Protein AF-E6VE78-F1 (afdb_monomer)

Solvent-accessible surface area (backbone atoms only — not comparable to full-atom values): 6841 Å² total; per-residue (Å²): 135,88,84,80,94,80,78,94,79,88,78,86,76,76,76,81,77,76,84,78,80,78,78,71,78,86,62,83,71,79,82,71,61,43,75,79,31,34,77,51,48,88,80,46,53,75,68,53,50,53,52,48,31,56,54,58,65,67,54,82,49,44,68,65,37,48,55,51,48,53,55,51,42,53,54,34,46,52,57,24,51,78,67,77,40,85,73,83,79,89,79,55,58,65,49,60,84,29,66,84,70,76,120

Sequence (103 aa):
MLCIRLAAHAAVMISLSGLVLSAAPAGAAPWRADEGNTRGWMLMSPQERIAHQARVRGFTDYAACEAYRAGHHALMVQRARERGLDLPGGGRDFCDHLKSRAD

Organism: Rhodopseudomonas palustris (strain DX-1) (NCBI:txid652103)

pLDDT: mean 82.23, std 18.36, range [41.09, 98.5]

Secondary structure (DSSP, 8-state):
--------------------------PPPPP---TTTSTTGGGS-HHHHHHHHHHHHT---HHHHHHHHHHHHHHHHHHHHHTT------S--TTGGGGGG--

Radius of gyration: 28.25 Å; Cα contacts (8 Å, |Δi|>4): 62; chains: 1; bounding box: 44×89×36 Å

Mean predicted aligned error: 12.65 Å

Nearest PDB structures (foldseek):
  8dh9-assembly1_D  TM=5.772E-01  e=9.629E+00  Mus musculus

Foldseek 3Di:
DDDDDDDDDDDPPPPPPDDDPPDDPCDPPPQWDDPQAAFLRVLDDPVRRVVRRVVLSPDLDLVVLVVVRVVSNVVSCVSCVVVVHHGDDDGHHSSPVNPVVPD

Structure (mmCIF, N/CA/C/O backbone):
data_AF-E6VE78-F1
#
_entry.id   AF-E6VE78-F1
#
loop_
_atom_site.group_PDB
_atom_site.id
_atom_site.type_symbol
_atom_site.label_atom_id
_atom_site.label_alt_id
_atom_site.label_comp_id
_atom_site.label_asym_id
_atom_site.label_entity_id
_atom_site.label_seq_id
_atom_site.pdbx_PDB_ins_code
_atom_site.Cartn_x
_atom_site.Cartn_y
_atom_site.Cartn_z
_atom_site.occupancy
_atom_site.B_iso_or_equiv
_atom_site.auth_seq_id
_atom_site.auth_comp_id
_atom_site.auth_asym_id
_atom_site.auth_atom_id
_atom_site.pdbx_PDB_model_num
ATOM 1 N N . MET A 1 1 ? 25.639 78.546 10.653 1.00 41.09 1 MET A N 1
ATOM 2 C CA . MET A 1 1 ? 25.095 79.140 9.413 1.00 41.09 1 MET A CA 1
ATOM 3 C C . MET A 1 1 ? 25.439 78.177 8.288 1.00 41.09 1 MET A C 1
ATOM 5 O O . MET A 1 1 ? 26.597 78.077 7.928 1.00 41.09 1 MET A O 1
ATOM 9 N N . LEU A 1 2 ? 24.606 77.161 8.063 1.00 47.97 2 LEU A N 1
ATOM 10 C CA . LEU A 1 2 ? 23.454 77.197 7.151 1.00 47.97 2 LEU A CA 1
ATOM 11 C C . LEU A 1 2 ? 23.912 77.441 5.709 1.00 47.97 2 LEU A C 1
ATOM 13 O O . LEU A 1 2 ? 24.262 78.566 5.394 1.00 47.97 2 LEU A O 1
ATOM 17 N N . CYS A 1 3 ? 23.900 76.379 4.903 1.00 49.62 3 CYS A N 1
ATOM 18 C CA . CYS A 1 3 ? 23.630 76.358 3.459 1.00 49.62 3 CYS A CA 1
ATOM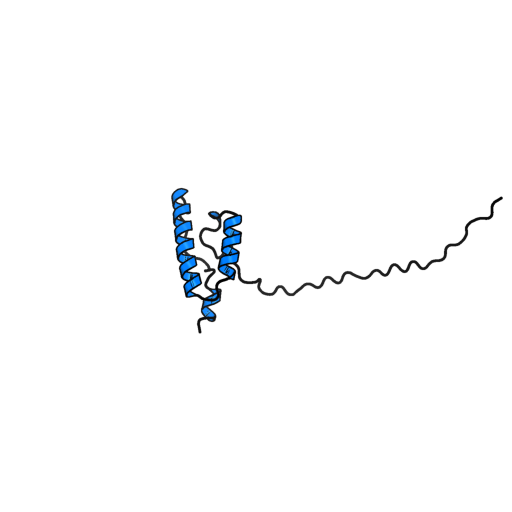 19 C C . CYS A 1 3 ? 23.680 74.875 3.029 1.00 49.62 3 CYS A C 1
ATOM 21 O O . CYS A 1 3 ? 24.713 74.362 2.630 1.00 49.62 3 CYS A O 1
ATOM 23 N N . ILE A 1 4 ? 22.709 74.068 3.459 1.00 50.28 4 ILE A N 1
ATOM 24 C CA . ILE A 1 4 ? 21.465 73.808 2.717 1.00 50.28 4 ILE A CA 1
ATOM 25 C C . ILE A 1 4 ? 21.687 72.718 1.652 1.00 50.28 4 ILE A C 1
ATOM 27 O O . ILE A 1 4 ? 22.373 72.899 0.653 1.00 50.28 4 ILE A O 1
ATOM 31 N N . ARG A 1 5 ? 21.070 71.563 1.922 1.00 55.38 5 ARG A N 1
ATOM 32 C CA . ARG A 1 5 ? 20.912 70.415 1.028 1.00 55.38 5 ARG A CA 1
ATOM 33 C C . ARG A 1 5 ? 19.944 70.765 -0.110 1.00 55.38 5 ARG A C 1
ATOM 35 O O . ARG A 1 5 ? 18.769 70.937 0.178 1.00 55.38 5 ARG A O 1
ATOM 42 N N . LEU A 1 6 ? 20.394 70.789 -1.362 1.00 50.03 6 LEU A N 1
ATOM 43 C CA . LEU A 1 6 ? 19.597 70.682 -2.604 1.00 50.03 6 LEU A CA 1
ATOM 44 C C . LEU A 1 6 ? 20.579 70.205 -3.693 1.00 50.03 6 LEU A C 1
ATOM 46 O O . LEU A 1 6 ? 21.699 70.691 -3.718 1.00 50.03 6 LEU A O 1
ATOM 50 N N . ALA A 1 7 ? 20.334 69.280 -4.614 1.00 47.53 7 ALA A N 1
ATOM 51 C CA . ALA A 1 7 ? 19.160 68.561 -5.088 1.00 47.53 7 ALA A CA 1
ATOM 52 C C . ALA A 1 7 ? 19.707 67.262 -5.738 1.00 47.53 7 ALA A C 1
ATOM 54 O O . ALA A 1 7 ? 20.686 67.311 -6.473 1.00 47.53 7 ALA A O 1
ATOM 55 N N . ALA A 1 8 ? 19.274 66.050 -5.394 1.00 51.47 8 ALA A N 1
ATOM 56 C CA . ALA A 1 8 ? 17.974 65.474 -5.736 1.00 51.47 8 ALA A CA 1
ATOM 57 C C . ALA A 1 8 ? 17.698 65.378 -7.249 1.00 51.47 8 ALA A C 1
ATOM 59 O O . ALA A 1 8 ? 16.709 65.935 -7.683 1.00 51.47 8 ALA A O 1
ATOM 60 N N . HIS A 1 9 ? 18.505 64.650 -8.032 1.00 43.81 9 HIS A N 1
ATOM 61 C CA . HIS A 1 9 ? 18.065 64.077 -9.321 1.00 43.81 9 HIS A CA 1
ATOM 62 C C . HIS A 1 9 ? 18.773 62.721 -9.510 1.00 43.81 9 HIS A C 1
ATOM 64 O O . HIS A 1 9 ? 19.975 62.663 -9.726 1.00 43.81 9 HIS A O 1
ATOM 70 N N . ALA A 1 10 ? 18.146 61.620 -9.096 1.00 51.59 10 ALA A N 1
ATOM 71 C CA . ALA A 1 10 ? 17.178 60.846 -9.881 1.00 51.59 10 ALA A CA 1
ATOM 72 C C . ALA A 1 10 ? 17.878 59.847 -10.813 1.00 51.59 10 ALA A C 1
ATOM 74 O O . ALA A 1 10 ? 18.188 60.171 -11.949 1.00 51.59 10 ALA A O 1
ATOM 75 N N . ALA A 1 11 ? 18.090 58.628 -10.313 1.00 54.47 11 ALA A N 1
ATOM 76 C CA . ALA A 1 11 ? 18.050 57.402 -11.113 1.00 54.47 11 ALA A CA 1
ATOM 77 C C . ALA A 1 11 ? 18.128 56.176 -10.187 1.00 54.47 11 ALA A C 1
ATOM 79 O O . ALA A 1 11 ? 19.011 55.332 -10.320 1.00 54.47 11 ALA A O 1
ATOM 80 N N . VAL A 1 12 ? 17.202 56.051 -9.226 1.00 56.47 12 VAL A N 1
ATOM 81 C CA . VAL A 1 12 ? 16.913 54.715 -8.683 1.00 56.47 12 VAL A CA 1
ATOM 82 C C . VAL A 1 12 ? 1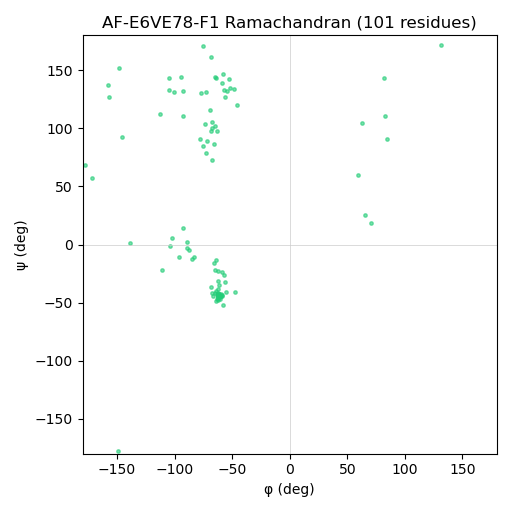6.081 54.020 -9.755 1.00 56.47 12 VAL A C 1
ATOM 84 O O . VAL A 1 12 ? 14.856 54.106 -9.772 1.00 56.47 12 VAL A O 1
ATOM 87 N N . MET A 1 13 ? 16.775 53.425 -10.723 1.00 60.28 13 MET A N 1
ATOM 88 C CA . MET A 1 13 ? 16.201 52.528 -11.719 1.00 60.28 13 MET A CA 1
ATOM 89 C C . MET A 1 13 ? 15.708 51.284 -10.980 1.00 60.28 13 MET A C 1
ATOM 91 O O . MET A 1 13 ? 16.436 50.309 -10.811 1.00 60.28 13 MET A O 1
ATOM 95 N N . ILE A 1 14 ? 14.476 51.345 -10.473 1.00 61.50 14 ILE A N 1
ATOM 96 C CA . ILE A 1 14 ? 13.759 50.170 -9.986 1.00 61.50 14 ILE A CA 1
ATOM 97 C C . ILE A 1 14 ? 13.377 49.376 -11.234 1.00 61.50 14 ILE A C 1
ATOM 99 O O . ILE A 1 14 ? 12.328 49.594 -11.837 1.00 61.50 14 ILE A O 1
ATOM 103 N N . SER A 1 15 ? 14.276 48.489 -11.657 1.00 61.00 15 SER A N 1
ATOM 104 C CA . SER A 1 15 ? 13.989 47.478 -12.668 1.00 61.00 15 SER A CA 1
ATOM 105 C C . SER A 1 15 ? 12.916 46.549 -12.109 1.00 61.00 15 SER A C 1
ATOM 107 O O . SER A 1 15 ? 13.199 45.652 -11.316 1.00 61.00 15 SER A O 1
ATOM 109 N N . LEU A 1 16 ? 11.665 46.799 -12.492 1.00 61.69 16 LEU A N 1
ATOM 110 C CA . LEU A 1 16 ? 10.535 45.927 -12.209 1.00 61.69 16 LEU A CA 1
ATOM 111 C C . LEU A 1 16 ? 10.665 44.684 -13.103 1.00 61.69 16 LEU A C 1
ATOM 113 O O . LEU A 1 16 ? 10.053 44.590 -14.164 1.00 61.69 16 LEU A O 1
ATOM 117 N N . SER A 1 17 ? 11.531 43.752 -12.708 1.00 63.97 17 SER A N 1
ATOM 118 C CA . SER A 1 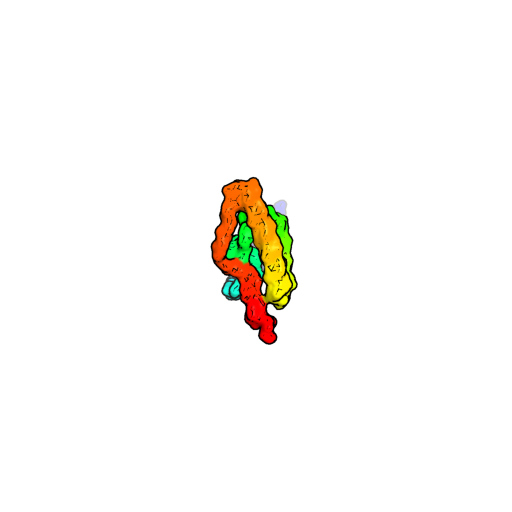17 ? 11.637 42.446 -13.353 1.00 63.97 17 SER A CA 1
ATOM 119 C C . SER A 1 17 ? 10.325 41.697 -13.127 1.00 63.97 17 SER A C 1
ATOM 121 O O . SER A 1 17 ? 10.052 41.217 -12.027 1.00 63.97 17 SER A O 1
ATOM 123 N N . GLY A 1 18 ? 9.484 41.663 -14.161 1.00 59.22 18 GLY A N 1
ATOM 124 C CA . GLY A 1 18 ? 8.205 40.968 -14.152 1.00 59.22 18 GLY A CA 1
ATOM 125 C C . GLY A 1 18 ? 8.383 39.492 -13.806 1.00 59.22 18 GLY A C 1
ATOM 126 O O . GLY A 1 18 ? 9.174 38.784 -14.428 1.00 59.22 18 GLY A O 1
ATOM 127 N N . LEU A 1 19 ? 7.636 39.031 -12.804 1.00 66.81 19 LEU A N 1
ATOM 128 C CA . LEU A 1 19 ? 7.525 37.620 -12.466 1.00 66.81 19 LEU A CA 1
ATOM 129 C C . LEU A 1 19 ? 6.766 36.911 -13.596 1.00 66.81 19 LEU A C 1
ATOM 131 O O . LEU A 1 19 ? 5.539 36.954 -13.657 1.00 66.81 19 LEU A O 1
ATOM 135 N N . VAL A 1 20 ? 7.500 36.280 -14.510 1.00 68.62 20 VAL A N 1
ATOM 136 C CA . VAL A 1 20 ? 6.918 35.401 -15.527 1.00 68.62 20 VAL A CA 1
ATOM 137 C C . VAL A 1 20 ? 6.506 34.105 -14.831 1.00 68.62 20 VAL A C 1
ATOM 139 O O . VAL A 1 20 ? 7.346 33.277 -14.482 1.00 68.62 20 VAL A O 1
ATOM 142 N N . LEU A 1 21 ? 5.205 33.941 -14.583 1.00 63.00 21 LEU A N 1
ATOM 143 C CA . LEU A 1 21 ? 4.647 32.705 -14.045 1.00 63.00 21 LEU A CA 1
ATOM 144 C C . LEU A 1 21 ? 4.552 31.676 -15.179 1.00 63.00 21 LEU A C 1
ATOM 146 O O . LEU A 1 21 ? 3.559 31.614 -15.902 1.00 63.00 21 LEU A O 1
ATOM 150 N N . SER A 1 22 ? 5.602 30.878 -15.356 1.00 63.84 22 SER A N 1
ATOM 151 C CA . SER A 1 22 ? 5.572 29.724 -16.255 1.00 63.84 22 SER A CA 1
ATOM 152 C C . SER A 1 22 ? 4.615 28.672 -15.691 1.00 63.84 22 SER A C 1
ATOM 154 O O . SER A 1 22 ? 4.965 27.931 -14.772 1.00 63.84 22 SER A O 1
ATOM 156 N N . ALA A 1 23 ? 3.395 28.603 -16.225 1.00 63.97 23 ALA A N 1
ATOM 157 C CA . ALA A 1 23 ? 2.491 27.488 -15.975 1.00 63.97 23 ALA A CA 1
ATOM 158 C C . ALA A 1 23 ? 3.081 26.235 -16.638 1.00 63.97 23 ALA A C 1
ATOM 160 O O . ALA A 1 23 ? 3.077 26.108 -17.863 1.00 63.97 23 ALA A O 1
ATOM 161 N N . ALA A 1 24 ? 3.636 25.323 -15.837 1.00 61.06 24 ALA A N 1
ATOM 162 C CA . ALA A 1 24 ? 4.025 24.012 -16.337 1.00 61.06 24 ALA A CA 1
ATOM 163 C C . ALA A 1 24 ? 2.779 23.306 -16.907 1.00 61.06 24 ALA A C 1
ATOM 165 O O . ALA A 1 24 ? 1.707 23.398 -16.298 1.00 61.06 24 ALA A O 1
ATOM 166 N N . PRO A 1 25 ? 2.884 22.607 -18.053 1.00 55.00 25 PRO A N 1
ATOM 167 C CA . PRO A 1 25 ? 1.770 21.825 -18.560 1.00 55.00 25 PRO A CA 1
ATOM 168 C C . PRO A 1 25 ? 1.364 20.814 -17.488 1.00 55.00 25 PRO A C 1
ATOM 170 O O . PRO A 1 25 ? 2.218 20.133 -16.914 1.00 55.00 25 PRO A O 1
ATOM 173 N N . ALA A 1 26 ? 0.062 20.719 -17.214 1.00 57.16 26 ALA A N 1
ATOM 174 C CA . ALA A 1 26 ? -0.510 19.678 -16.373 1.00 57.16 26 ALA A CA 1
ATOM 175 C C . ALA A 1 26 ? -0.378 18.326 -17.096 1.00 57.16 26 ALA A C 1
ATOM 177 O O . ALA A 1 26 ? -1.340 17.788 -17.638 1.00 57.16 26 ALA A O 1
ATOM 178 N N . GLY A 1 27 ? 0.845 17.796 -17.163 1.00 55.31 27 GLY A N 1
ATOM 179 C CA . GLY A 1 27 ? 1.083 16.406 -17.511 1.00 55.31 27 GLY A CA 1
ATOM 180 C C . GLY A 1 27 ? 0.339 15.521 -16.517 1.00 55.31 27 GLY A C 1
ATOM 181 O O . GLY A 1 27 ? 0.183 15.896 -15.350 1.00 55.31 27 GLY A O 1
ATOM 182 N N . ALA A 1 28 ? -0.145 14.366 -16.980 1.00 61.91 28 ALA A N 1
ATOM 183 C CA . ALA A 1 28 ? -0.779 13.381 -16.114 1.00 61.91 28 ALA A CA 1
ATOM 184 C C . ALA A 1 28 ? 0.086 13.191 -14.861 1.00 61.91 28 ALA A C 1
ATOM 186 O O . ALA A 1 28 ? 1.272 12.868 -14.963 1.00 61.91 28 ALA A O 1
ATOM 187 N N . ALA A 1 29 ? -0.488 13.477 -13.689 1.00 65.12 29 ALA A N 1
ATOM 188 C CA . ALA A 1 29 ? 0.243 13.374 -12.436 1.00 65.12 29 ALA A CA 1
ATOM 189 C C . ALA A 1 29 ? 0.871 11.972 -12.336 1.00 65.12 29 ALA A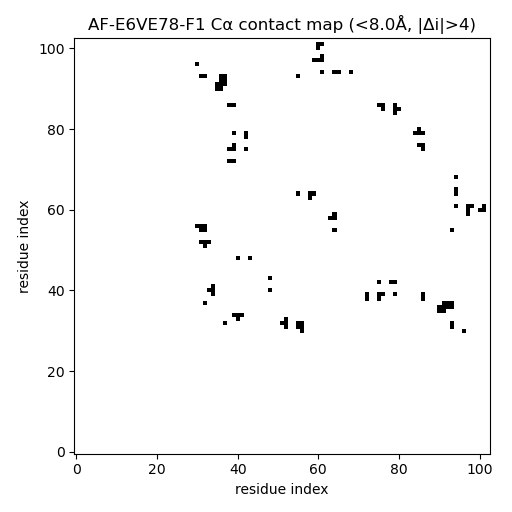 C 1
ATOM 191 O O . ALA A 1 29 ? 0.219 11.002 -12.739 1.00 65.12 29 ALA A O 1
ATOM 192 N N . PRO A 1 30 ? 2.098 11.840 -11.795 1.00 78.88 30 PRO A N 1
ATOM 193 C CA . PRO A 1 30 ? 2.717 10.537 -11.607 1.00 78.88 30 PRO A CA 1
ATOM 194 C C . PRO A 1 30 ? 1.739 9.572 -10.936 1.00 78.88 30 PRO A C 1
ATOM 196 O O . PRO A 1 30 ? 1.066 9.941 -9.963 1.00 78.88 30 PRO A O 1
ATOM 199 N N . TRP A 1 31 ? 1.641 8.355 -11.478 1.00 85.50 31 TRP A N 1
ATOM 200 C CA . TRP A 1 31 ? 0.743 7.332 -10.954 1.00 85.50 31 TRP A CA 1
ATOM 201 C C . TRP A 1 31 ? 0.960 7.145 -9.445 1.00 85.50 31 TRP A C 1
ATOM 203 O O . TRP A 1 31 ? 2.096 7.095 -8.963 1.00 85.50 31 TRP A O 1
ATOM 213 N N . ARG A 1 32 ? -0.133 7.081 -8.679 1.00 90.94 32 ARG A N 1
ATOM 214 C CA . ARG A 1 32 ? -0.096 7.002 -7.214 1.00 90.94 32 ARG A CA 1
ATOM 215 C C . ARG A 1 32 ? -1.278 6.210 -6.675 1.00 90.94 32 ARG A C 1
ATOM 217 O O . ARG A 1 32 ? -2.356 6.237 -7.261 1.00 90.94 32 ARG A O 1
ATOM 224 N N . ALA A 1 33 ? -1.079 5.582 -5.522 1.00 94.94 33 ALA A N 1
ATOM 225 C CA . ALA A 1 33 ? -2.178 5.092 -4.704 1.00 94.94 33 ALA A CA 1
ATOM 226 C C . ALA A 1 33 ? -2.912 6.270 -4.033 1.00 94.94 33 ALA A C 1
ATOM 228 O O . ALA A 1 33 ? -2.282 7.159 -3.450 1.00 94.94 33 ALA A O 1
ATOM 229 N N . ASP A 1 34 ? -4.233 6.287 -4.126 1.00 95.19 34 ASP A N 1
ATOM 230 C CA . ASP A 1 34 ? -5.132 7.218 -3.454 1.00 95.19 34 ASP A CA 1
ATOM 231 C C . ASP A 1 34 ? -6.484 6.556 -3.147 1.00 95.19 34 ASP A C 1
ATOM 233 O O . ASP A 1 34 ? -6.703 5.372 -3.408 1.00 95.19 34 ASP A O 1
ATOM 237 N N . GLU A 1 35 ? -7.403 7.324 -2.571 1.00 93.94 35 GLU A N 1
ATOM 238 C CA . GLU A 1 35 ? -8.748 6.860 -2.224 1.00 93.94 35 GLU A CA 1
ATOM 239 C C . GLU A 1 35 ? -9.545 6.299 -3.407 1.00 93.94 35 GLU A C 1
ATOM 241 O O . GLU A 1 35 ? -10.404 5.441 -3.215 1.00 93.94 35 GLU A O 1
ATOM 246 N N . GLY A 1 36 ? -9.245 6.736 -4.632 1.00 92.81 36 GLY A N 1
ATOM 247 C CA . GLY A 1 36 ? -9.950 6.330 -5.840 1.00 92.81 36 GLY A CA 1
ATOM 248 C C . GLY A 1 36 ? -9.402 5.064 -6.498 1.00 92.81 36 GLY A C 1
ATOM 249 O O . GLY A 1 36 ? -9.964 4.642 -7.511 1.00 92.81 36 GLY A O 1
ATOM 250 N N . ASN A 1 37 ? -8.301 4.492 -6.001 1.00 94.44 37 ASN A N 1
ATOM 251 C CA . ASN A 1 37 ? -7.750 3.217 -6.483 1.00 94.44 37 ASN A CA 1
ATOM 252 C C . ASN A 1 37 ? -7.252 2.282 -5.363 1.00 94.44 37 ASN A C 1
ATOM 254 O O . ASN A 1 37 ? -6.774 1.185 -5.646 1.00 94.44 37 ASN A O 1
ATOM 258 N N . THR A 1 38 ? -7.384 2.682 -4.095 1.00 95.56 38 THR A N 1
ATOM 259 C CA . THR A 1 38 ? -6.980 1.884 -2.933 1.00 95.56 38 THR A CA 1
ATOM 260 C C . THR A 1 38 ? -8.192 1.460 -2.117 1.00 95.56 38 THR A C 1
ATOM 262 O O . THR A 1 38 ? -8.848 2.261 -1.447 1.00 95.56 38 THR A O 1
ATOM 265 N N . ARG A 1 39 ? -8.463 0.153 -2.114 1.00 93.69 39 ARG A N 1
ATOM 266 C CA . ARG A 1 39 ? -9.473 -0.469 -1.246 1.00 93.69 39 ARG A CA 1
ATOM 267 C C . ARG A 1 39 ? -9.209 -0.119 0.213 1.00 93.69 39 ARG A C 1
ATOM 269 O O . ARG A 1 39 ? -8.095 -0.310 0.686 1.00 93.69 39 ARG A O 1
ATOM 276 N N . GLY A 1 40 ? -10.242 0.313 0.933 1.00 94.75 40 GLY A N 1
ATOM 277 C CA . GLY A 1 40 ? -10.150 0.546 2.375 1.00 94.75 40 GLY A CA 1
ATOM 278 C C . GLY A 1 40 ? -9.304 1.752 2.773 1.00 94.75 40 GLY A C 1
ATOM 279 O O . GLY A 1 40 ? -8.929 1.850 3.933 1.00 94.75 40 GLY A O 1
ATOM 280 N N . TRP A 1 41 ? -9.040 2.698 1.866 1.00 96.38 41 TRP A N 1
ATOM 281 C CA . TRP A 1 41 ? -8.250 3.903 2.155 1.00 96.38 41 TRP A CA 1
ATOM 282 C C . TRP A 1 41 ? -8.667 4.639 3.442 1.00 96.38 41 TRP A C 1
ATOM 284 O O . TRP A 1 41 ? -7.830 5.070 4.239 1.00 96.38 41 TRP A O 1
ATOM 294 N N . MET A 1 42 ? -9.977 4.739 3.689 1.00 95.19 42 MET A N 1
ATOM 295 C CA . MET A 1 42 ? -10.544 5.358 4.894 1.00 95.19 42 MET A CA 1
ATOM 296 C C . MET A 1 42 ? -10.202 4.605 6.196 1.00 95.19 42 MET A C 1
ATOM 298 O O . MET A 1 42 ? -10.208 5.201 7.269 1.00 95.19 42 MET A O 1
ATOM 302 N N . LEU A 1 43 ? -9.864 3.318 6.110 1.00 97.06 43 LEU A N 1
ATOM 303 C CA . LEU A 1 43 ? -9.494 2.453 7.237 1.00 97.06 43 LEU A CA 1
ATOM 304 C C . LEU A 1 43 ? -7.987 2.481 7.548 1.00 97.06 43 LEU A C 1
ATOM 306 O O . LEU A 1 43 ? -7.543 1.829 8.496 1.00 97.06 43 LEU A O 1
ATOM 310 N N . MET A 1 44 ? -7.201 3.215 6.758 1.00 97.88 44 MET A N 1
ATOM 311 C CA . MET A 1 44 ? -5.767 3.408 6.962 1.00 97.88 44 MET A CA 1
ATOM 312 C C . MET A 1 44 ? -5.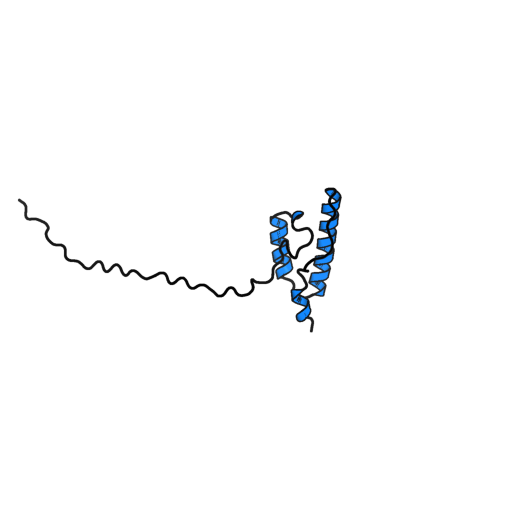491 4.692 7.741 1.00 97.88 44 MET A C 1
ATOM 314 O O . MET A 1 44 ? -6.145 5.717 7.519 1.00 97.88 44 MET A O 1
ATOM 318 N N . SER A 1 45 ? -4.473 4.662 8.597 1.00 98.31 45 SER A N 1
ATOM 319 C CA . SER A 1 45 ? -3.943 5.875 9.218 1.00 98.31 45 SER A CA 1
ATOM 320 C C . SER A 1 45 ? -3.238 6.771 8.185 1.00 98.31 45 SER A C 1
ATOM 322 O O . SER A 1 45 ? -2.831 6.300 7.116 1.00 98.31 45 SER A O 1
ATOM 324 N N . PRO A 1 46 ? -3.030 8.066 8.480 1.00 98.19 46 PRO A N 1
ATOM 325 C CA . PRO A 1 46 ? -2.245 8.943 7.611 1.00 98.19 46 PRO A CA 1
ATOM 326 C C . PRO A 1 46 ? -0.834 8.406 7.328 1.00 98.19 46 PRO A C 1
ATOM 328 O O . PRO A 1 46 ? -0.373 8.454 6.190 1.00 98.19 46 PRO A O 1
ATOM 331 N N . GLN A 1 47 ? -0.163 7.843 8.335 1.00 98.50 47 GLN A N 1
ATOM 332 C CA . GLN A 1 47 ? 1.180 7.278 8.190 1.00 98.50 47 GLN A CA 1
ATOM 333 C C . GLN A 1 47 ? 1.170 6.023 7.308 1.00 98.50 47 GLN A C 1
ATOM 335 O O . GLN A 1 47 ? 2.026 5.873 6.436 1.00 98.50 47 GLN A O 1
ATOM 340 N N . GLU A 1 48 ? 0.172 5.152 7.475 1.00 98.44 48 GLU A N 1
ATOM 341 C CA . GLU A 1 48 ? -0.001 3.967 6.629 1.00 98.44 48 GLU A CA 1
ATOM 342 C C . GLU A 1 48 ? -0.251 4.345 5.169 1.00 98.44 48 GLU A C 1
ATOM 344 O O . GLU A 1 48 ? 0.281 3.696 4.273 1.00 98.44 48 GLU A O 1
ATOM 349 N N . ARG A 1 49 ? -1.009 5.417 4.908 1.00 98.12 49 ARG A N 1
ATOM 350 C CA . ARG A 1 49 ? -1.242 5.918 3.544 1.00 98.12 49 ARG A CA 1
ATOM 351 C C . ARG A 1 49 ? 0.055 6.356 2.872 1.00 98.12 49 ARG A C 1
ATOM 353 O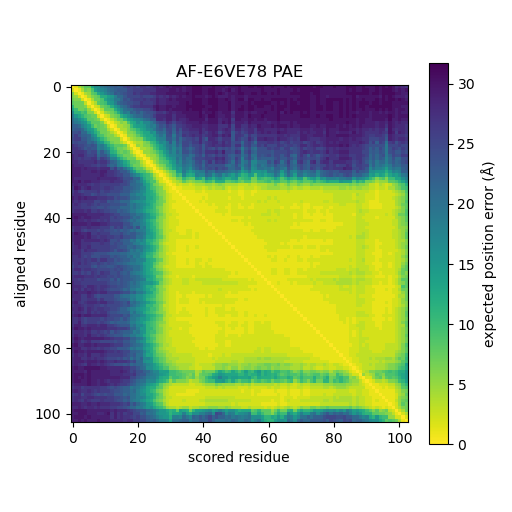 O . ARG A 1 49 ? 0.280 6.004 1.718 1.00 98.12 49 ARG A O 1
ATOM 360 N N . ILE A 1 50 ? 0.929 7.060 3.593 1.00 97.50 50 ILE A N 1
ATOM 361 C CA . ILE A 1 50 ? 2.244 7.473 3.077 1.00 97.50 50 ILE A CA 1
ATOM 362 C C . ILE A 1 50 ? 3.097 6.240 2.751 1.00 97.50 50 ILE A C 1
ATOM 364 O O . ILE A 1 50 ? 3.650 6.142 1.654 1.00 97.50 50 ILE A O 1
ATOM 368 N N . ALA A 1 51 ? 3.169 5.276 3.674 1.00 98.19 51 ALA A N 1
ATOM 369 C CA . ALA A 1 51 ? 3.930 4.045 3.474 1.00 98.19 51 ALA A CA 1
ATOM 370 C C . ALA A 1 51 ? 3.384 3.215 2.300 1.00 98.19 51 ALA A C 1
ATOM 372 O O . ALA A 1 51 ? 4.153 2.722 1.475 1.00 98.19 51 ALA A O 1
ATOM 373 N N . HIS A 1 52 ? 2.061 3.108 2.180 1.00 97.88 52 HIS A N 1
ATOM 374 C CA . HIS A 1 52 ? 1.397 2.427 1.076 1.00 97.88 52 HIS A CA 1
ATOM 375 C C . HIS A 1 52 ? 1.693 3.103 -0.264 1.00 97.88 52 HIS A C 1
ATOM 377 O O . HIS A 1 52 ? 2.080 2.432 -1.214 1.00 97.88 52 HIS A O 1
ATOM 383 N N . GLN A 1 53 ? 1.607 4.433 -0.339 1.00 97.19 53 GLN A N 1
ATOM 384 C CA . GLN A 1 53 ? 1.969 5.185 -1.541 1.00 97.19 53 GLN A CA 1
ATOM 385 C C . GLN A 1 53 ? 3.428 4.965 -1.948 1.00 97.19 53 GLN A C 1
ATOM 387 O O . GLN A 1 53 ? 3.704 4.752 -3.128 1.00 97.19 53 GLN A O 1
ATOM 392 N N . ALA A 1 54 ? 4.356 5.003 -0.989 1.00 96.12 54 ALA A N 1
ATOM 393 C CA . ALA A 1 54 ? 5.767 4.731 -1.245 1.00 96.12 54 ALA A CA 1
ATOM 394 C C . ALA A 1 54 ? 5.977 3.296 -1.752 1.00 96.12 54 ALA A C 1
ATOM 396 O O . ALA A 1 54 ? 6.686 3.091 -2.736 1.00 96.12 54 ALA A O 1
ATOM 397 N N . ARG A 1 55 ? 5.307 2.315 -1.133 1.00 97.00 55 ARG A N 1
ATOM 398 C CA . ARG A 1 55 ? 5.367 0.911 -1.548 1.00 97.00 55 ARG A CA 1
ATOM 399 C C . ARG A 1 55 ? 4.815 0.710 -2.957 1.00 97.00 55 ARG A C 1
ATOM 401 O O . ARG A 1 55 ? 5.473 0.064 -3.761 1.00 97.00 55 ARG A O 1
ATOM 408 N N . VAL A 1 56 ? 3.653 1.289 -3.264 1.00 95.81 56 VAL A N 1
ATOM 409 C CA . VAL A 1 56 ? 2.999 1.157 -4.574 1.00 95.81 56 VAL A CA 1
ATOM 410 C C . VAL A 1 56 ? 3.845 1.766 -5.691 1.00 95.81 56 VAL A C 1
ATOM 412 O O . VAL A 1 56 ? 4.014 1.134 -6.728 1.00 95.81 56 VAL A O 1
ATOM 415 N N . ARG A 1 57 ? 4.444 2.945 -5.472 1.00 93.94 57 ARG A N 1
ATOM 416 C CA . ARG A 1 57 ? 5.358 3.577 -6.446 1.00 93.94 57 ARG A CA 1
ATOM 417 C C . ARG A 1 57 ? 6.610 2.746 -6.739 1.00 93.94 57 ARG A C 1
ATOM 419 O O . ARG A 1 57 ? 7.236 2.960 -7.769 1.00 93.94 57 ARG A O 1
ATOM 426 N N . GLY A 1 58 ? 6.992 1.852 -5.827 1.00 93.44 58 GLY A N 1
ATOM 427 C CA . GLY A 1 58 ? 8.170 1.002 -5.970 1.00 93.44 58 GLY A CA 1
ATOM 428 C C . GLY A 1 58 ? 7.947 -0.261 -6.803 1.00 93.44 58 GLY A C 1
ATOM 429 O O . GLY A 1 58 ? 8.926 -0.930 -7.123 1.00 93.44 58 GLY A O 1
ATOM 430 N N . PHE A 1 59 ? 6.705 -0.620 -7.148 1.00 95.31 59 PHE A N 1
ATOM 431 C CA . PHE A 1 59 ? 6.465 -1.802 -7.975 1.00 95.31 59 PHE A CA 1
ATOM 432 C C . PHE A 1 59 ? 6.768 -1.527 -9.447 1.00 95.31 59 PHE A C 1
ATOM 434 O O . PHE A 1 59 ? 6.272 -0.573 -10.043 1.00 95.31 59 PHE A O 1
ATOM 441 N N . THR A 1 60 ? 7.551 -2.421 -10.040 1.00 94.00 60 THR A N 1
ATOM 442 C CA . THR A 1 60 ? 7.797 -2.491 -11.486 1.00 94.00 60 THR A CA 1
ATOM 443 C C . THR A 1 60 ? 7.162 -3.725 -12.117 1.00 94.00 60 THR A C 1
ATOM 445 O O . THR A 1 60 ? 6.904 -3.723 -13.315 1.00 94.00 60 THR A O 1
ATOM 448 N N . ASP A 1 61 ? 6.890 -4.748 -11.305 1.00 94.38 61 ASP A N 1
ATOM 449 C CA . ASP A 1 61 ? 6.306 -6.022 -11.705 1.00 94.38 61 ASP A CA 1
ATOM 450 C C . ASP A 1 61 ? 4.830 -6.110 -11.295 1.00 94.38 61 ASP A C 1
ATOM 452 O O . ASP A 1 61 ? 4.457 -5.800 -10.156 1.00 94.38 61 ASP A O 1
ATOM 456 N N . TYR A 1 62 ? 3.989 -6.545 -12.235 1.00 95.62 62 TYR A N 1
ATOM 457 C CA . TYR A 1 62 ? 2.548 -6.651 -12.027 1.00 95.62 62 TYR A CA 1
ATOM 458 C C . TYR A 1 62 ? 2.205 -7.731 -10.996 1.00 95.62 62 TYR A C 1
ATOM 460 O O . TYR A 1 62 ? 1.413 -7.473 -10.090 1.00 95.62 62 TYR A O 1
ATOM 468 N N . ALA A 1 63 ? 2.834 -8.907 -11.069 1.00 96.00 63 ALA A N 1
ATOM 469 C CA . ALA A 1 63 ? 2.519 -10.020 -10.174 1.00 96.00 63 ALA A CA 1
ATOM 470 C C . ALA A 1 63 ? 2.857 -9.694 -8.707 1.00 96.00 63 ALA A C 1
ATOM 472 O O . ALA A 1 63 ? 2.061 -9.958 -7.802 1.00 96.00 63 ALA A O 1
ATOM 473 N N . ALA A 1 64 ? 3.996 -9.046 -8.461 1.00 97.06 64 ALA A N 1
ATOM 474 C CA . ALA A 1 64 ? 4.396 -8.568 -7.144 1.00 97.06 64 ALA A CA 1
ATOM 475 C C . ALA A 1 64 ? 3.447 -7.483 -6.609 1.00 97.06 64 ALA A C 1
ATOM 477 O O . ALA A 1 64 ? 3.108 -7.494 -5.419 1.00 97.06 64 ALA A O 1
ATOM 478 N N . CYS A 1 65 ? 2.993 -6.566 -7.472 1.00 97.44 65 CYS A N 1
ATOM 479 C CA . CYS A 1 65 ? 1.990 -5.567 -7.106 1.00 97.44 65 CYS A C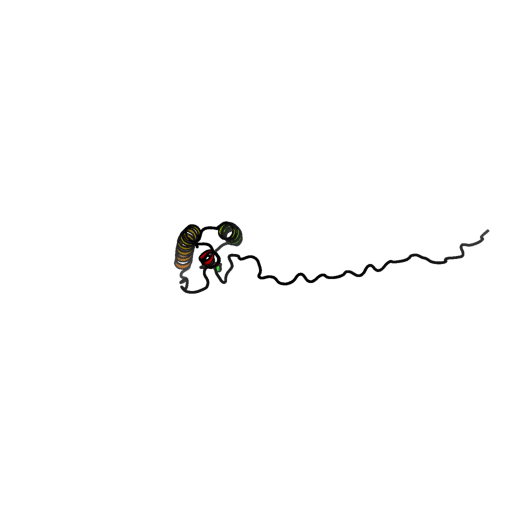A 1
ATOM 480 C C . CYS A 1 65 ? 0.664 -6.234 -6.712 1.00 97.44 65 CYS A C 1
ATOM 482 O O . CYS A 1 65 ? 0.101 -5.917 -5.663 1.00 97.44 65 CYS A O 1
ATOM 484 N N . GLU A 1 66 ? 0.195 -7.200 -7.502 1.00 96.69 66 GLU A N 1
ATOM 485 C CA . GLU A 1 66 ? -1.046 -7.940 -7.263 1.00 96.69 66 GLU A CA 1
ATOM 486 C C . GLU A 1 66 ? -1.015 -8.736 -5.956 1.00 96.69 66 GLU A C 1
ATOM 488 O O . GLU A 1 66 ? -1.969 -8.690 -5.176 1.00 96.69 66 GLU A O 1
ATOM 493 N N . ALA A 1 67 ? 0.098 -9.412 -5.663 1.00 97.69 67 ALA A N 1
ATOM 494 C CA . ALA A 1 67 ? 0.274 -10.124 -4.401 1.00 97.69 67 ALA A CA 1
ATOM 495 C C . ALA A 1 67 ? 0.195 -9.166 -3.199 1.00 97.69 67 ALA A C 1
ATOM 497 O O . ALA A 1 67 ? -0.500 -9.436 -2.214 1.00 97.69 67 ALA A O 1
ATOM 498 N N . TYR A 1 68 ? 0.853 -8.006 -3.297 1.00 98.06 68 TYR A N 1
ATOM 499 C CA . TYR A 1 68 ? 0.771 -6.967 -2.272 1.00 98.06 68 TYR A CA 1
ATOM 500 C C . TYR A 1 68 ? -0.651 -6.423 -2.117 1.00 98.06 68 TYR A C 1
ATOM 502 O O . TYR A 1 68 ? -1.144 -6.270 -0.998 1.00 98.06 68 TYR A O 1
ATOM 510 N N . ARG A 1 69 ? -1.331 -6.164 -3.232 1.00 97.06 69 ARG A N 1
ATOM 511 C CA . ARG A 1 69 ? -2.706 -5.679 -3.261 1.00 97.06 69 ARG A CA 1
ATOM 512 C C . ARG A 1 69 ? -3.677 -6.647 -2.605 1.00 97.06 69 ARG A C 1
ATOM 514 O O . ARG A 1 69 ? -4.501 -6.205 -1.807 1.00 97.06 69 ARG A O 1
ATOM 521 N N . ALA A 1 70 ? -3.577 -7.940 -2.901 1.00 96.56 70 ALA A N 1
ATOM 522 C CA . ALA A 1 70 ? -4.427 -8.961 -2.301 1.00 96.56 70 ALA A CA 1
ATOM 523 C C . ALA A 1 70 ? -4.252 -9.003 -0.774 1.00 96.56 70 ALA A C 1
ATOM 525 O O . ALA A 1 70 ? -5.241 -8.954 -0.038 1.00 96.56 70 ALA A O 1
ATOM 526 N N . GLY A 1 71 ? -3.003 -8.992 -0.291 1.00 97.31 71 GLY A N 1
ATOM 527 C CA . GLY A 1 71 ? -2.707 -8.933 1.144 1.00 97.31 71 GLY A CA 1
ATOM 528 C C . GLY A 1 71 ? -3.220 -7.649 1.804 1.00 97.31 71 GLY A C 1
ATOM 529 O O . GLY A 1 71 ? -3.860 -7.694 2.855 1.00 97.31 71 GLY A O 1
ATOM 530 N N . HIS A 1 72 ? -3.013 -6.500 1.156 1.00 97.44 72 HIS A N 1
ATOM 531 C CA . HIS A 1 72 ? -3.530 -5.220 1.633 1.00 97.44 72 HIS A CA 1
ATOM 532 C C . HIS A 1 72 ? -5.065 -5.212 1.691 1.00 97.44 72 HIS A C 1
ATOM 534 O O . HIS A 1 72 ? -5.649 -4.757 2.672 1.00 97.44 72 HIS A O 1
ATOM 540 N N . HIS A 1 73 ? -5.740 -5.751 0.672 1.00 96.06 73 HIS A N 1
ATOM 541 C CA . HIS A 1 73 ? -7.196 -5.850 0.650 1.00 96.06 73 HIS A CA 1
ATOM 542 C C . HIS A 1 73 ? -7.726 -6.729 1.787 1.00 96.06 73 HIS A C 1
ATOM 544 O O . HIS A 1 73 ? -8.662 -6.315 2.467 1.00 96.06 73 HIS A O 1
ATOM 550 N N . ALA A 1 74 ? -7.108 -7.885 2.045 1.00 96.31 74 ALA A N 1
ATOM 551 C CA . ALA A 1 74 ? -7.492 -8.762 3.150 1.00 96.31 74 ALA A CA 1
ATOM 552 C C . ALA A 1 74 ? -7.394 -8.050 4.512 1.00 96.31 74 ALA A C 1
ATOM 554 O O . ALA A 1 74 ? -8.331 -8.115 5.309 1.00 96.31 74 ALA A O 1
ATOM 555 N N . LEU A 1 75 ? -6.316 -7.290 4.741 1.00 97.44 75 LEU A N 1
ATOM 556 C CA . LEU A 1 75 ? -6.163 -6.466 5.944 1.00 97.44 75 LEU A CA 1
ATOM 557 C C . LEU A 1 75 ? -7.283 -5.421 6.069 1.00 97.44 75 LEU A C 1
ATOM 559 O O . LEU A 1 75 ? -7.830 -5.213 7.151 1.00 97.44 75 LEU A O 1
ATOM 563 N N . MET A 1 76 ? -7.655 -4.766 4.967 1.00 97.62 76 MET A N 1
ATOM 564 C CA . MET A 1 76 ? -8.740 -3.782 4.980 1.00 97.62 76 MET A CA 1
ATOM 565 C C . MET A 1 76 ? -10.109 -4.423 5.216 1.00 97.62 76 MET A C 1
ATOM 567 O O . MET A 1 76 ? -10.929 -3.847 5.925 1.00 97.62 76 MET A O 1
ATOM 571 N N . VAL A 1 77 ? -10.350 -5.621 4.676 1.00 96.12 77 VAL A N 1
ATOM 572 C CA . VAL A 1 77 ? -11.561 -6.404 4.956 1.00 96.12 77 VAL A CA 1
ATOM 573 C C . VAL A 1 77 ? -11.636 -6.756 6.440 1.00 96.12 77 VAL A C 1
ATOM 575 O O . VAL A 1 77 ? -12.692 -6.583 7.043 1.00 96.12 77 VAL A O 1
ATOM 578 N N . GLN A 1 78 ? -10.532 -7.193 7.050 1.00 97.12 78 GLN A N 1
ATOM 579 C CA . GLN A 1 78 ? -10.487 -7.469 8.486 1.00 97.12 78 GLN A CA 1
ATOM 580 C C . GLN A 1 78 ? -10.862 -6.225 9.308 1.00 97.12 78 GLN A C 1
ATOM 582 O O . GLN A 1 78 ? -11.785 -6.278 10.118 1.00 97.12 78 GLN A O 1
ATOM 587 N N . ARG A 1 79 ? -10.216 -5.083 9.044 1.00 97.62 79 ARG A N 1
ATOM 588 C CA . ARG A 1 79 ? -10.493 -3.816 9.747 1.00 97.62 79 ARG A CA 1
ATOM 589 C C . ARG A 1 79 ? -11.925 -3.323 9.552 1.00 97.62 79 ARG A C 1
ATOM 591 O O . ARG A 1 79 ? -12.489 -2.713 10.456 1.00 97.62 79 ARG A O 1
ATOM 598 N N . ALA A 1 80 ? -12.504 -3.543 8.371 1.00 97.31 80 ALA A N 1
ATOM 599 C CA . ALA A 1 80 ? -13.896 -3.197 8.101 1.00 97.31 80 ALA A CA 1
ATOM 600 C C 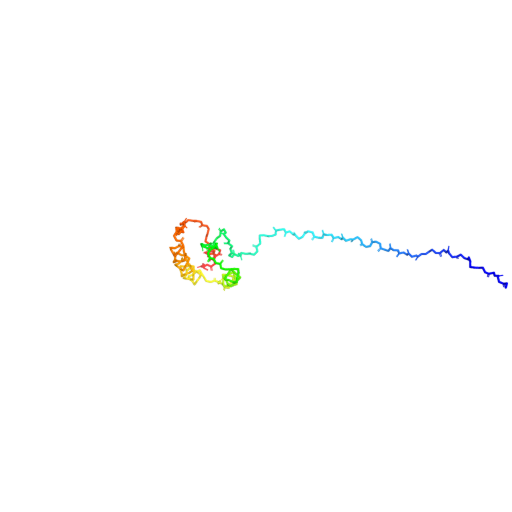. ALA A 1 80 ? -14.833 -4.026 8.992 1.00 97.31 80 ALA A C 1
ATOM 602 O O . ALA A 1 80 ? -15.655 -3.457 9.710 1.00 97.31 80 ALA A O 1
ATOM 603 N N . ARG A 1 81 ? -14.622 -5.350 9.038 1.00 96.56 81 ARG A N 1
ATOM 604 C CA . ARG A 1 81 ? -15.402 -6.279 9.873 1.00 96.56 81 ARG A CA 1
ATOM 605 C C . ARG A 1 81 ? -15.325 -5.934 11.357 1.00 96.56 81 ARG A C 1
ATOM 607 O O . ARG A 1 81 ? -16.356 -5.899 12.017 1.00 96.56 81 ARG A O 1
ATOM 614 N N . GLU A 1 82 ? -14.135 -5.616 11.863 1.00 97.38 82 GLU A N 1
ATOM 615 C CA . GLU A 1 82 ? -13.928 -5.189 13.258 1.00 97.38 82 GLU A CA 1
ATOM 616 C C . GLU A 1 82 ? -14.729 -3.927 13.626 1.00 97.38 82 GLU A C 1
ATOM 618 O O . GLU A 1 82 ? -15.032 -3.702 14.795 1.00 97.38 82 GLU A O 1
ATOM 623 N N . ARG A 1 83 ? -15.103 -3.109 12.634 1.00 97.19 83 ARG A N 1
ATOM 624 C CA . ARG A 1 83 ? -15.894 -1.880 12.804 1.00 97.19 83 ARG A CA 1
ATOM 625 C C . ARG A 1 83 ? -17.368 -2.047 12.425 1.00 97.19 83 ARG A C 1
ATOM 627 O O . ARG A 1 83 ? -18.085 -1.052 12.390 1.00 97.19 83 ARG A O 1
ATOM 634 N N . GLY A 1 84 ? -17.814 -3.266 12.109 1.00 97.38 84 GLY A N 1
ATOM 635 C CA . GLY A 1 84 ? -19.174 -3.521 11.624 1.00 97.38 84 GLY A CA 1
ATOM 636 C C . GLY A 1 84 ? -19.467 -2.882 10.262 1.00 97.38 84 GLY A C 1
ATOM 637 O O . GLY A 1 84 ? -20.614 -2.564 9.967 1.00 97.38 84 GLY A O 1
ATOM 638 N N . LEU A 1 85 ? -18.430 -2.649 9.455 1.00 94.75 85 LEU A N 1
ATOM 639 C CA . LEU A 1 85 ? -18.533 -2.097 8.109 1.00 94.75 85 LEU A CA 1
ATOM 640 C C . LEU A 1 85 ? -18.326 -3.203 7.074 1.00 94.75 85 LEU A C 1
ATOM 642 O O . LEU A 1 85 ? -17.439 -4.046 7.225 1.00 94.75 85 LEU A O 1
ATOM 646 N N . ASP A 1 86 ? -19.061 -3.123 5.970 1.00 89.94 86 ASP A N 1
ATOM 647 C CA . ASP A 1 86 ? -18.761 -3.894 4.768 1.00 89.94 86 ASP A CA 1
ATOM 648 C C . ASP A 1 86 ? -17.870 -3.078 3.832 1.00 89.94 86 ASP A C 1
ATOM 650 O O . ASP A 1 86 ? -18.124 -1.903 3.557 1.00 89.94 86 ASP A O 1
ATOM 654 N N . LEU A 1 87 ? -16.801 -3.703 3.332 1.00 88.88 87 LEU A N 1
ATOM 655 C CA . LEU A 1 87 ? -15.914 -3.078 2.358 1.00 88.88 87 LEU A CA 1
ATOM 656 C C . LEU A 1 87 ? -16.383 -3.441 0.939 1.00 88.88 87 LEU A C 1
ATOM 658 O O . LEU A 1 87 ? -16.233 -4.601 0.546 1.00 88.88 87 LEU A O 1
ATOM 662 N N . PRO A 1 88 ? -16.926 -2.493 0.150 1.00 77.12 88 PRO A N 1
ATOM 663 C CA . PRO A 1 88 ? -17.444 -2.807 -1.175 1.00 77.12 88 PRO A CA 1
ATOM 664 C C . PRO A 1 88 ? -16.345 -3.292 -2.133 1.00 77.12 88 PRO A C 1
ATOM 666 O O . PRO A 1 88 ? -15.206 -2.801 -2.133 1.00 77.12 88 PRO A O 1
ATOM 669 N N . GLY A 1 89 ? -16.716 -4.247 -2.990 1.00 74.38 89 GLY A N 1
ATOM 670 C CA . GLY A 1 89 ? -15.954 -4.636 -4.181 1.00 74.38 89 GLY A CA 1
ATOM 671 C C . GLY A 1 89 ? -16.085 -3.612 -5.326 1.00 74.38 89 GLY A C 1
ATOM 672 O O . GLY A 1 89 ? -16.875 -2.680 -5.239 1.00 74.38 89 GLY A O 1
ATOM 673 N N . GLY A 1 90 ? -15.292 -3.758 -6.399 1.00 74.56 90 GLY A N 1
ATOM 674 C CA . GLY A 1 90 ? -15.349 -2.920 -7.626 1.00 74.56 90 GLY A CA 1
ATOM 675 C C . GLY A 1 90 ? -14.625 -1.552 -7.593 1.00 74.56 90 GLY A C 1
ATOM 676 O O . GLY A 1 90 ? -14.492 -0.936 -6.546 1.00 74.56 90 GLY A O 1
ATOM 677 N N . GLY A 1 91 ? -14.010 -1.102 -8.689 1.00 82.31 91 GLY A N 1
ATOM 678 C CA . GLY A 1 91 ? -13.220 0.149 -8.746 1.00 82.31 91 GLY A CA 1
ATOM 679 C C . GLY A 1 91 ? -11.843 -0.026 -9.392 1.00 82.31 91 GLY A C 1
ATOM 680 O O . GLY A 1 91 ? -11.443 -1.155 -9.668 1.00 82.31 91 GLY A O 1
ATOM 681 N N . ARG A 1 92 ? -11.139 1.089 -9.642 1.00 89.69 92 ARG A N 1
ATOM 682 C CA . ARG A 1 92 ? -9.813 1.091 -10.290 1.00 89.69 92 ARG A CA 1
ATOM 683 C C . ARG A 1 92 ? -8.775 0.392 -9.420 1.00 89.69 92 ARG A C 1
ATOM 685 O O . ARG A 1 92 ? -8.802 0.551 -8.200 1.00 89.69 92 ARG A O 1
ATOM 692 N N . ASP A 1 93 ? -7.850 -0.320 -10.051 1.00 91.62 93 ASP A N 1
ATOM 693 C CA . ASP A 1 93 ? -6.773 -1.010 -9.359 1.00 91.62 93 ASP A CA 1
ATOM 694 C C . ASP A 1 93 ? -5.475 -0.199 -9.436 1.00 91.62 93 ASP A C 1
ATOM 696 O O . ASP A 1 93 ? -5.069 0.243 -10.513 1.00 91.62 93 ASP A O 1
ATOM 700 N N . PHE A 1 94 ? -4.787 0.003 -8.309 1.00 94.25 94 PHE A N 1
ATOM 701 C CA . PHE A 1 94 ? -3.496 0.691 -8.326 1.00 94.25 94 PHE A CA 1
ATOM 702 C C . PHE A 1 94 ? -2.406 -0.100 -9.077 1.00 94.25 94 PHE A C 1
ATOM 704 O O . PHE A 1 94 ? -1.402 0.498 -9.460 1.00 94.25 94 PHE A O 1
ATOM 711 N N . CYS A 1 95 ? -2.588 -1.398 -9.337 1.00 95.25 95 CYS A N 1
ATOM 712 C CA . CYS A 1 95 ? -1.674 -2.215 -10.138 1.00 95.25 95 CYS A CA 1
ATOM 713 C C . CYS A 1 95 ? -1.936 -2.131 -11.652 1.00 95.25 95 CYS A C 1
ATOM 715 O O . CYS A 1 95 ? -1.064 -2.516 -12.429 1.00 95.25 95 CYS A O 1
ATOM 717 N N . ASP A 1 96 ? -3.074 -1.572 -12.093 1.00 92.50 96 ASP A N 1
ATOM 718 C CA . ASP A 1 96 ? -3.471 -1.540 -13.514 1.00 92.50 96 ASP A CA 1
ATOM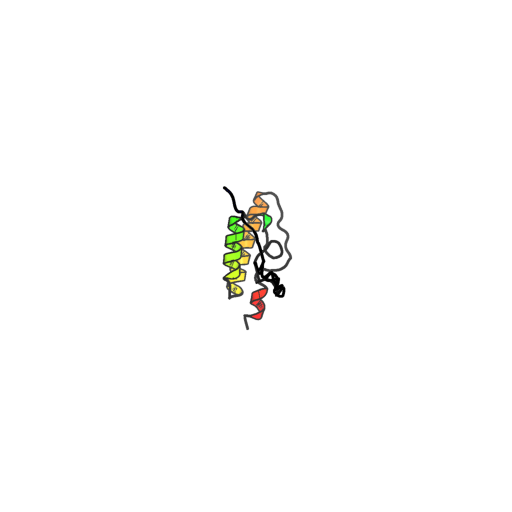 719 C C . ASP A 1 96 ? -2.422 -0.881 -14.423 1.00 92.50 96 ASP A C 1
ATOM 721 O O . ASP A 1 96 ? -2.228 -1.303 -15.561 1.00 92.50 96 ASP A O 1
ATOM 725 N N . HIS A 1 97 ? -1.690 0.110 -13.909 1.00 89.31 97 HIS A N 1
ATOM 726 C CA . HIS A 1 97 ? -0.638 0.818 -14.643 1.00 89.31 97 HIS A CA 1
ATOM 727 C C . HIS A 1 97 ? 0.574 -0.043 -15.047 1.00 89.31 97 HIS A C 1
ATOM 729 O O . HIS A 1 97 ? 1.393 0.412 -15.844 1.00 89.31 97 HIS A O 1
ATOM 735 N N . LEU A 1 98 ? 0.719 -1.251 -14.491 1.00 92.81 98 LEU A N 1
ATOM 736 C CA . LEU A 1 98 ? 1.814 -2.175 -14.808 1.00 92.81 98 LEU A CA 1
ATOM 737 C C . LEU A 1 98 ? 1.424 -3.220 -15.860 1.00 92.81 98 LEU A C 1
ATOM 739 O O . LEU A 1 98 ? 2.305 -3.892 -16.385 1.00 92.81 98 LEU A O 1
ATOM 743 N N . LYS A 1 99 ? 0.135 -3.341 -16.210 1.00 88.25 99 LYS A N 1
ATOM 744 C CA . LYS A 1 99 ? -0.360 -4.368 -17.144 1.00 88.25 99 LYS A CA 1
ATOM 745 C C . LYS A 1 99 ? 0.232 -4.253 -18.551 1.00 88.25 99 LYS A C 1
ATOM 747 O O . LYS A 1 99 ? 0.410 -5.269 -19.198 1.00 88.25 99 LYS A O 1
ATOM 752 N N . SER A 1 100 ? 0.563 -3.043 -19.005 1.00 72.56 100 SER A N 1
ATOM 753 C CA . SER A 1 100 ? 1.178 -2.786 -20.319 1.00 72.56 100 SER A CA 1
ATOM 754 C C . SER A 1 100 ? 2.711 -2.828 -20.318 1.00 72.56 100 SER A C 1
ATOM 756 O O . SER A 1 100 ? 3.332 -2.524 -21.330 1.00 72.56 100 SER A O 1
ATOM 758 N N . ARG A 1 101 ? 3.342 -3.136 -19.177 1.00 62.28 101 ARG A N 1
ATOM 759 C CA . ARG A 1 101 ? 4.804 -3.293 -19.051 1.00 62.28 101 ARG A CA 1
ATOM 760 C C . ARG A 1 101 ? 5.239 -4.755 -18.952 1.00 62.28 101 ARG A C 1
ATOM 762 O O . ARG A 1 101 ? 6.427 -5.008 -18.799 1.00 62.28 101 ARG A O 1
ATOM 769 N N . ALA A 1 102 ? 4.287 -5.682 -18.961 1.00 57.47 102 ALA A N 1
ATOM 770 C CA . ALA A 1 102 ? 4.517 -7.110 -18.772 1.00 57.47 102 ALA A CA 1
ATOM 771 C C . ALA A 1 102 ? 4.714 -7.876 -20.100 1.00 57.47 102 ALA A C 1
ATOM 773 O O . ALA A 1 102 ? 4.638 -9.103 -20.087 1.00 57.47 102 ALA A O 1
ATOM 774 N N . ASP A 1 103 ? 4.953 -7.154 -21.202 1.00 41.62 103 ASP A N 1
ATOM 775 C CA . ASP A 1 103 ? 5.151 -7.691 -22.557 1.00 41.62 103 ASP A CA 1
ATOM 776 C C . ASP A 1 103 ? 6.634 -7.967 -22.861 1.00 41.62 103 ASP A C 1
ATOM 778 O O . ASP A 1 103 ? 7.479 -7.086 -22.565 1.00 41.62 103 ASP A O 1
#